Protein AF-A0A0N1EIH9-F1 (afdb_monomer)

Solvent-accessible surface area (backbone atoms only — not comparable to full-atom values): 4664 Å² total; per-residue (Å²): 141,82,83,83,84,80,76,93,68,88,76,66,83,88,58,53,73,68,58,49,53,51,45,46,56,57,30,74,77,44,92,69,56,45,56,37,92,92,40,75,32,59,44,48,68,57,46,52,53,52,44,68,74,42,55,73,71,58,25,52,52,38,50,51,40,42,50,49,54,58,59,58,71,74,106

Nearest PDB structures (foldseek):
  7kwh-assembly1_L  TM=5.622E-01  e=6.769E+00  Vibrio cholerae O1 biovar El Tor str. N16961
  3ga1-assembly1_B  TM=2.007E-01  e=5.578E+00  Homo sapiens

Radius of gyration: 13.48 Å; Cα contacts (8 Å, |Δi|>4): 44; chains: 1; bounding box: 26×47×28 Å

Secondary structure (DSSP, 8-state):
--------S---TTS-HHHHHHHHHHHHT-SSPEEETTEEE-SHHHHHHHHHHS-HHHHHHHHHHHHHHHHHHT-

Structure (mmCIF, N/CA/C/O backbone):
data_AF-A0A0N1EIH9-F1
#
_entry.id   AF-A0A0N1EIH9-F1
#
loop_
_atom_site.group_PDB
_atom_site.id
_atom_site.type_symbol
_atom_site.label_atom_id
_atom_site.label_alt_id
_atom_site.label_comp_id
_atom_site.label_asym_id
_atom_site.label_entity_id
_atom_site.label_seq_id
_atom_site.pdbx_PDB_ins_code
_atom_site.Cartn_x
_atom_site.Cartn_y
_atom_site.Cartn_z
_atom_site.occupancy
_atom_site.B_iso_or_equiv
_atom_site.auth_seq_id
_atom_site.auth_comp_id
_atom_site.auth_asym_id
_atom_site.auth_atom_id
_atom_site.pdbx_PDB_model_num
ATOM 1 N N . MET A 1 1 ? -2.164 36.107 1.034 1.00 42.59 1 MET A N 1
ATOM 2 C CA . MET A 1 1 ? -1.624 34.736 0.967 1.00 42.59 1 MET A CA 1
ATOM 3 C C . MET A 1 1 ? -2.821 33.816 0.959 1.00 42.59 1 MET A C 1
ATOM 5 O O . MET A 1 1 ? -3.377 33.596 2.018 1.00 42.59 1 MET A O 1
ATOM 9 N N . GLU A 1 2 ? -3.252 33.352 -0.204 1.00 43.56 2 GLU A N 1
ATOM 10 C CA . GLU A 1 2 ? -4.287 32.321 -0.295 1.00 43.56 2 GLU A CA 1
ATOM 11 C C . GLU A 1 2 ? -4.006 31.539 -1.571 1.00 43.56 2 GLU A C 1
ATOM 13 O O . GLU A 1 2 ? -4.272 31.997 -2.679 1.00 43.56 2 GLU A O 1
ATOM 18 N N . THR A 1 3 ? -3.336 30.402 -1.410 1.00 44.81 3 THR A N 1
ATOM 19 C CA . THR A 1 3 ? -3.203 29.414 -2.474 1.00 44.81 3 THR A CA 1
ATOM 20 C C . THR A 1 3 ? -4.326 28.419 -2.251 1.00 44.81 3 THR A C 1
ATOM 22 O O . THR A 1 3 ? -4.209 27.502 -1.441 1.00 44.81 3 THR A O 1
ATOM 25 N N . THR A 1 4 ? -5.445 28.647 -2.927 1.00 55.00 4 THR A N 1
ATOM 26 C CA . THR A 1 4 ? -6.544 27.689 -3.009 1.00 55.00 4 THR A CA 1
ATOM 27 C C . THR A 1 4 ? -6.097 26.553 -3.929 1.00 55.00 4 THR A C 1
ATOM 29 O O . THR A 1 4 ? -6.349 26.565 -5.131 1.00 55.00 4 THR A O 1
ATOM 32 N N . GLU A 1 5 ? -5.352 25.590 -3.383 1.00 52.47 5 GLU A N 1
ATOM 33 C CA . GLU A 1 5 ? -5.065 24.316 -4.051 1.00 52.47 5 GLU A CA 1
ATOM 34 C C . GLU A 1 5 ? -6.267 23.384 -3.877 1.00 52.47 5 GLU A C 1
ATOM 36 O O . GLU A 1 5 ? -6.224 22.400 -3.143 1.00 52.47 5 GLU A O 1
ATOM 41 N N . GLU A 1 6 ? -7.367 23.705 -4.553 1.00 55.25 6 GLU A N 1
ATOM 42 C CA . GLU A 1 6 ? -8.431 22.738 -4.793 1.00 55.25 6 GLU A CA 1
ATOM 43 C C . GLU A 1 6 ? -8.173 22.087 -6.154 1.00 55.25 6 GLU A C 1
ATOM 45 O O . GLU A 1 6 ? -8.520 22.618 -7.207 1.00 55.25 6 GLU A O 1
ATOM 50 N N . ASN A 1 7 ?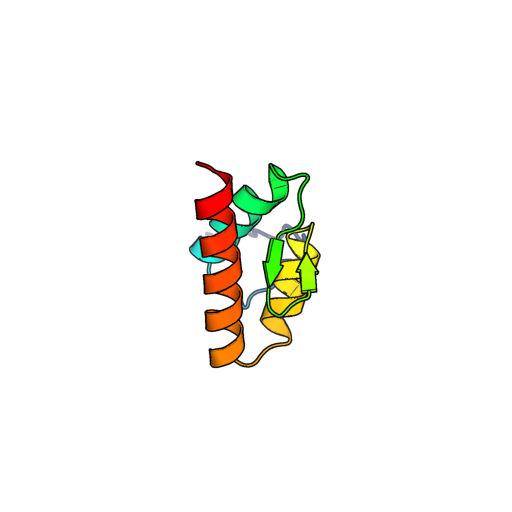 -7.507 20.932 -6.138 1.00 43.56 7 ASN A N 1
ATOM 51 C CA . ASN A 1 7 ? -7.533 20.013 -7.268 1.00 43.56 7 ASN A CA 1
ATOM 52 C C . ASN A 1 7 ? -7.900 18.613 -6.771 1.00 43.56 7 ASN A C 1
ATOM 54 O O . ASN A 1 7 ? -7.067 17.782 -6.408 1.00 43.56 7 ASN A O 1
ATOM 58 N N . THR A 1 8 ? -9.211 18.405 -6.713 1.00 52.06 8 THR A N 1
ATOM 59 C CA . THR A 1 8 ? -9.904 17.151 -6.447 1.00 52.06 8 THR A CA 1
ATOM 60 C C . THR A 1 8 ? -9.446 16.060 -7.411 1.00 52.06 8 THR A C 1
ATOM 62 O O . THR A 1 8 ? -9.783 16.051 -8.592 1.00 52.06 8 THR A O 1
ATOM 65 N N . SER A 1 9 ? -8.698 15.088 -6.896 1.00 42.81 9 SER A N 1
ATOM 66 C CA . SER A 1 9 ? -8.467 13.794 -7.545 1.00 42.81 9 SER A CA 1
ATOM 67 C C . SER A 1 9 ? -8.201 12.738 -6.475 1.00 42.81 9 SER A C 1
ATOM 69 O O . SER A 1 9 ? -7.054 12.384 -6.222 1.00 42.81 9 SER A O 1
ATOM 71 N N . ALA A 1 10 ? -9.270 12.267 -5.818 1.00 48.69 10 ALA A N 1
ATOM 72 C CA . ALA A 1 10 ? -9.247 11.148 -4.864 1.00 48.69 10 ALA A CA 1
ATOM 73 C C . ALA A 1 10 ? -8.056 11.202 -3.883 1.00 48.69 10 ALA A C 1
ATOM 75 O O . ALA A 1 10 ? -7.262 10.265 -3.751 1.00 48.69 10 ALA A O 1
ATOM 76 N N . GLU A 1 11 ? -7.891 12.347 -3.229 1.00 47.88 11 GLU A N 1
ATOM 77 C CA . GLU A 1 11 ? -6.854 12.559 -2.231 1.00 47.88 11 GLU A CA 1
ATOM 78 C C . GLU A 1 11 ? -7.285 11.878 -0.934 1.00 47.88 11 GLU A C 1
ATOM 80 O O . GLU A 1 11 ? -7.898 12.495 -0.075 1.00 47.88 11 GLU A O 1
ATOM 85 N N . ASN A 1 12 ? -6.993 10.585 -0.796 1.00 50.34 12 ASN A N 1
ATOM 86 C CA . ASN A 1 12 ? -7.127 9.896 0.483 1.00 50.34 12 ASN A CA 1
ATOM 87 C C . ASN A 1 12 ? -6.181 10.557 1.512 1.00 50.34 12 ASN A C 1
ATOM 89 O O . ASN A 1 12 ? -4.957 10.395 1.400 1.00 50.34 12 ASN A O 1
ATOM 93 N N . PRO A 1 13 ? -6.699 11.301 2.511 1.00 56.41 13 PRO A N 1
ATOM 94 C CA . PRO A 1 13 ? -5.880 12.151 3.378 1.00 56.41 13 PRO A CA 1
ATOM 95 C C . PRO A 1 13 ? -5.025 11.357 4.376 1.00 56.41 13 PRO A C 1
ATOM 97 O O . PRO A 1 13 ? -4.110 11.912 4.975 1.00 56.41 13 PRO A O 1
ATOM 100 N N . ALA A 1 14 ? -5.271 10.054 4.520 1.00 62.22 14 ALA A N 1
ATOM 101 C CA . ALA A 1 14 ? -4.645 9.206 5.530 1.00 62.22 14 ALA A CA 1
ATOM 102 C C . ALA A 1 14 ? -3.269 8.620 5.141 1.00 62.22 14 ALA A C 1
ATOM 104 O O . ALA A 1 14 ? -2.569 8.099 6.004 1.00 62.22 14 ALA A O 1
ATOM 105 N N . LEU A 1 15 ? -2.828 8.732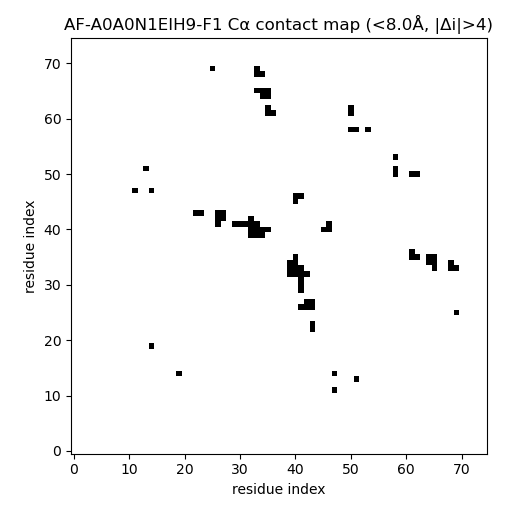 3.880 1.00 66.69 15 LEU A N 1
ATOM 106 C CA . LEU A 1 15 ? -1.459 8.356 3.488 1.00 66.69 15 LEU A CA 1
ATOM 107 C C . LEU A 1 15 ? -0.541 9.581 3.462 1.00 66.69 15 LEU A C 1
ATOM 109 O O . LEU A 1 15 ? -0.841 10.586 2.803 1.00 66.69 15 LEU A O 1
ATOM 113 N N . SER A 1 16 ? 0.621 9.470 4.112 1.00 76.00 16 SER A N 1
ATOM 114 C CA . SER A 1 16 ? 1.629 10.535 4.135 1.00 76.00 16 SER A CA 1
ATOM 115 C C . SER A 1 16 ? 2.149 10.857 2.723 1.00 76.00 16 SER A C 1
ATOM 117 O O . SER A 1 16 ? 2.212 9.992 1.842 1.00 76.00 16 SER A O 1
ATOM 119 N N . ARG A 1 17 ? 2.566 12.112 2.484 1.00 76.12 17 ARG A N 1
ATOM 120 C CA . ARG A 1 17 ? 3.112 12.561 1.183 1.00 76.12 17 ARG A CA 1
ATOM 121 C C . ARG A 1 17 ? 4.235 11.649 0.632 1.00 76.12 17 ARG A C 1
ATOM 123 O O . ARG A 1 17 ? 4.211 11.365 -0.569 1.00 76.12 17 ARG A O 1
ATOM 130 N N . PRO A 1 18 ? 5.199 11.156 1.443 1.00 76.94 18 PRO A N 1
ATOM 131 C CA . PRO A 1 18 ? 6.232 10.234 0.966 1.00 76.94 18 PRO A CA 1
ATOM 132 C C . PRO A 1 18 ? 5.676 8.878 0.514 1.00 76.94 18 PRO A C 1
ATOM 134 O O . PRO A 1 18 ? 6.055 8.405 -0.559 1.00 76.94 18 PRO A O 1
ATOM 137 N N . GLN A 1 19 ? 4.752 8.288 1.283 1.00 77.19 19 GLN A N 1
ATOM 138 C CA . GLN A 1 19 ? 4.104 7.014 0.943 1.00 77.19 19 GLN A CA 1
ATOM 139 C C . GLN A 1 19 ? 3.334 7.140 -0.373 1.00 77.19 19 GLN A C 1
ATOM 141 O O . GLN A 1 19 ? 3.505 6.326 -1.279 1.00 77.19 19 GLN A O 1
ATOM 146 N N . ARG A 1 20 ? 2.569 8.229 -0.527 1.00 81.00 20 ARG A N 1
ATOM 147 C CA . ARG A 1 20 ? 1.795 8.536 -1.739 1.00 81.00 20 ARG A CA 1
ATOM 148 C C . ARG A 1 20 ? 2.676 8.604 -2.989 1.00 81.00 20 ARG A C 1
ATOM 150 O O . ARG A 1 20 ? 2.344 8.014 -4.016 1.00 81.00 20 ARG A O 1
ATOM 157 N N . ARG A 1 21 ? 3.815 9.303 -2.909 1.00 82.50 21 ARG A N 1
ATOM 158 C CA . ARG A 1 21 ? 4.750 9.449 -4.038 1.00 82.50 21 ARG A CA 1
ATOM 159 C C . ARG A 1 21 ? 5.378 8.115 -4.439 1.00 82.50 21 ARG A C 1
ATOM 161 O O . ARG A 1 21 ? 5.496 7.845 -5.633 1.00 82.50 21 ARG A O 1
ATOM 168 N N . LEU A 1 22 ? 5.778 7.298 -3.463 1.00 79.31 22 LEU A N 1
ATOM 169 C CA . LEU A 1 22 ? 6.356 5.982 -3.731 1.00 79.31 22 LEU A CA 1
ATOM 170 C C . LEU A 1 22 ? 5.323 5.056 -4.383 1.00 79.31 22 LEU A C 1
ATOM 172 O O . LEU A 1 22 ? 5.600 4.494 -5.436 1.00 79.31 22 LEU A O 1
ATOM 176 N N . LEU A 1 23 ? 4.122 4.975 -3.811 1.00 80.25 23 LEU A N 1
ATOM 177 C CA . LEU A 1 23 ? 3.024 4.166 -4.335 1.00 80.25 23 LEU A CA 1
ATOM 178 C C . LEU A 1 23 ? 2.642 4.572 -5.769 1.00 80.25 23 LEU A C 1
ATOM 180 O O . LEU A 1 23 ? 2.565 3.713 -6.642 1.00 80.25 23 LEU A O 1
ATOM 184 N N . LYS A 1 24 ? 2.484 5.874 -6.055 1.00 82.69 24 LYS A N 1
ATOM 185 C CA . LYS A 1 24 ? 2.220 6.351 -7.426 1.00 82.69 24 LYS A CA 1
ATOM 186 C C . LYS A 1 24 ? 3.332 5.957 -8.397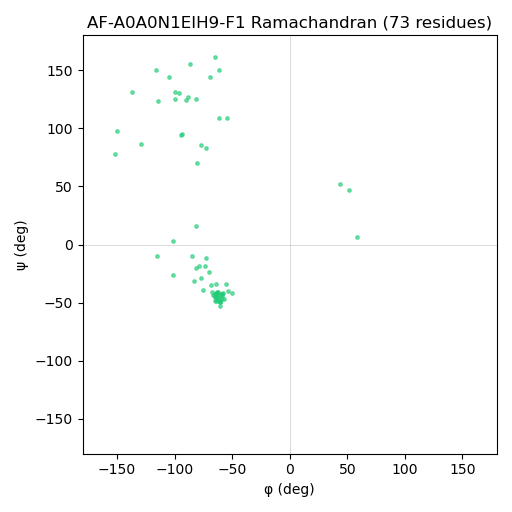 1.00 82.69 24 LYS A C 1
ATOM 188 O O . LYS A 1 24 ? 3.029 5.523 -9.499 1.00 82.69 24 LYS A O 1
ATOM 193 N N . ARG A 1 25 ? 4.607 6.078 -8.007 1.00 82.50 25 ARG A N 1
ATOM 194 C CA . ARG A 1 25 ? 5.733 5.655 -8.859 1.00 82.50 25 ARG A CA 1
ATOM 195 C C . ARG A 1 25 ? 5.676 4.158 -9.150 1.00 82.50 25 ARG A C 1
ATOM 197 O O . ARG A 1 25 ? 5.836 3.776 -10.298 1.00 82.50 25 ARG A O 1
ATOM 204 N N . ILE A 1 26 ? 5.447 3.350 -8.119 1.00 80.56 26 ILE A N 1
ATOM 205 C CA . ILE A 1 26 ? 5.396 1.891 -8.216 1.00 80.56 26 ILE A CA 1
ATOM 206 C C . ILE A 1 26 ? 4.282 1.439 -9.164 1.00 80.56 26 ILE A C 1
ATOM 208 O O . ILE A 1 26 ? 4.544 0.620 -10.036 1.00 80.56 26 ILE A O 1
ATOM 212 N N . TYR A 1 27 ? 3.067 1.970 -9.001 1.00 80.50 27 TYR A N 1
ATOM 213 C CA . TYR A 1 27 ? 1.899 1.527 -9.765 1.00 80.50 27 TYR A CA 1
ATOM 214 C C . TYR A 1 27 ? 1.782 2.176 -11.150 1.00 80.50 27 TYR A C 1
ATOM 216 O O . TYR A 1 27 ? 1.308 1.527 -12.072 1.00 80.50 27 TYR A O 1
ATOM 224 N N . ASN A 1 28 ? 2.239 3.420 -11.347 1.00 79.88 28 ASN A N 1
ATOM 225 C CA . ASN A 1 28 ? 2.139 4.078 -12.660 1.00 79.88 28 ASN A CA 1
ATOM 226 C C . ASN A 1 28 ? 3.070 3.471 -13.719 1.00 79.88 28 ASN A C 1
ATOM 228 O O . ASN A 1 28 ? 2.814 3.637 -14.907 1.00 79.88 28 ASN A O 1
ATOM 232 N N . SER A 1 29 ? 4.162 2.818 -13.315 1.00 74.12 29 SER A N 1
ATOM 233 C CA . SER A 1 29 ? 5.101 2.175 -14.242 1.00 74.12 29 SER A CA 1
ATOM 234 C C . SER A 1 29 ? 4.919 0.660 -14.338 1.00 74.12 29 SER A C 1
ATOM 236 O O . SER A 1 29 ? 5.723 0.008 -14.999 1.00 74.12 29 SER A O 1
ATOM 238 N N . ARG A 1 30 ? 3.927 0.081 -13.649 1.00 73.50 30 ARG A N 1
ATOM 239 C CA . ARG A 1 30 ? 3.756 -1.374 -13.553 1.00 73.50 30 ARG A CA 1
ATOM 240 C C . ARG A 1 30 ? 2.620 -1.886 -14.421 1.00 73.50 30 ARG A C 1
ATOM 242 O O . ARG A 1 30 ? 1.562 -1.275 -14.517 1.00 73.50 30 ARG A O 1
ATOM 249 N N . THR A 1 31 ? 2.843 -3.078 -14.963 1.00 72.62 31 THR A N 1
ATOM 250 C CA . THR A 1 31 ? 1.821 -3.932 -15.583 1.00 72.62 31 THR A CA 1
ATOM 251 C C . THR A 1 31 ? 1.607 -5.242 -14.817 1.00 72.62 31 THR A C 1
ATOM 253 O O . THR A 1 31 ? 0.649 -5.956 -15.098 1.00 72.62 31 THR A O 1
ATOM 256 N N . VAL A 1 32 ? 2.466 -5.546 -13.836 1.00 80.25 32 VAL A N 1
ATOM 257 C CA . VAL A 1 32 ? 2.364 -6.720 -12.959 1.00 80.25 32 VAL A CA 1
ATOM 258 C C . VAL A 1 32 ? 1.743 -6.299 -11.624 1.00 80.25 32 VAL A C 1
ATOM 260 O O . VAL A 1 32 ? 2.193 -5.305 -11.044 1.00 80.25 32 VAL A O 1
ATOM 263 N N . PRO A 1 33 ? 0.720 -7.014 -11.121 1.00 83.62 33 PRO A N 1
ATOM 264 C CA . PRO A 1 33 ? 0.104 -6.689 -9.845 1.00 83.62 33 PRO A CA 1
ATOM 265 C C . PRO A 1 33 ? 1.050 -6.976 -8.674 1.00 83.62 33 PRO A C 1
ATOM 267 O O . PRO A 1 33 ? 1.802 -7.948 -8.671 1.00 83.62 33 PRO A O 1
ATOM 270 N N . ILE A 1 34 ? 0.985 -6.129 -7.653 1.00 83.06 34 ILE A N 1
ATOM 271 C CA . ILE A 1 34 ? 1.675 -6.312 -6.380 1.00 83.06 34 ILE A CA 1
ATOM 272 C C . ILE A 1 34 ? 0.756 -7.070 -5.444 1.00 83.06 34 ILE A C 1
ATOM 274 O O . ILE A 1 34 ? -0.358 -6.624 -5.182 1.00 83.06 34 ILE A O 1
ATOM 278 N N . VAL A 1 35 ? 1.237 -8.190 -4.919 1.00 84.00 35 VAL A N 1
ATOM 279 C CA . VAL A 1 35 ? 0.479 -8.986 -3.957 1.00 84.00 35 VAL A CA 1
ATOM 280 C C . VAL A 1 35 ? 0.769 -8.486 -2.545 1.00 84.00 35 VAL A C 1
ATOM 282 O O . VAL A 1 35 ? 1.931 -8.378 -2.150 1.00 84.00 35 VAL A O 1
ATOM 285 N N . ALA A 1 36 ? -0.284 -8.173 -1.797 1.00 84.31 36 ALA A N 1
ATOM 286 C CA . ALA A 1 36 ? -0.216 -7.911 -0.364 1.00 84.31 36 ALA A CA 1
ATOM 287 C C . ALA A 1 36 ? -1.388 -8.615 0.318 1.00 84.31 36 ALA A C 1
ATOM 289 O O . ALA A 1 36 ? -2.518 -8.479 -0.141 1.00 84.31 36 ALA A O 1
ATOM 290 N N . ASP A 1 37 ? -1.113 -9.357 1.391 1.00 81.06 37 ASP A N 1
ATOM 291 C CA . ASP A 1 37 ? -2.121 -10.179 2.085 1.00 81.06 37 ASP A CA 1
ATOM 292 C C . ASP A 1 37 ? -2.907 -11.104 1.126 1.00 81.06 37 ASP A C 1
ATOM 294 O O . ASP A 1 37 ? -4.133 -11.113 1.096 1.00 81.06 37 ASP A O 1
ATOM 298 N N . ASP A 1 38 ? -2.179 -11.797 0.239 1.00 81.44 38 ASP A N 1
ATOM 299 C CA . ASP A 1 38 ? -2.699 -12.658 -0.841 1.00 81.44 38 ASP A CA 1
ATOM 300 C C . ASP A 1 38 ? -3.630 -11.979 -1.868 1.00 81.44 38 ASP A C 1
ATOM 302 O O . ASP A 1 38 ? -4.135 -12.624 -2.791 1.00 81.44 38 ASP A O 1
ATOM 306 N N . LEU A 1 39 ? -3.798 -10.658 -1.786 1.00 84.31 39 LEU A N 1
ATOM 307 C CA . LEU A 1 39 ? -4.600 -9.875 -2.717 1.00 84.31 39 LEU A CA 1
ATOM 308 C C . LEU A 1 39 ? -3.708 -9.187 -3.764 1.00 84.31 39 LEU A C 1
ATOM 310 O O . LEU A 1 39 ? -2.785 -8.451 -3.400 1.00 84.31 39 LEU A O 1
ATOM 314 N N . PRO A 1 40 ? -3.960 -9.391 -5.072 1.00 85.94 40 PRO A N 1
ATOM 315 C CA . PRO A 1 40 ? -3.233 -8.706 -6.131 1.00 85.94 40 PRO A CA 1
ATOM 316 C C . PRO A 1 40 ? -3.791 -7.297 -6.357 1.00 85.94 40 PRO A C 1
ATOM 318 O O . PRO A 1 40 ? -4.967 -7.114 -6.666 1.00 85.94 40 PRO A O 1
ATOM 321 N N . PHE A 1 41 ? -2.920 -6.295 -6.288 1.00 86.50 41 PHE A N 1
ATOM 322 C CA . PHE A 1 41 ? -3.245 -4.902 -6.578 1.00 86.50 41 PHE A CA 1
ATOM 323 C C . PHE A 1 41 ? -2.493 -4.443 -7.818 1.00 86.50 41 PHE A C 1
ATOM 325 O O . PHE A 1 41 ? -1.267 -4.507 -7.859 1.00 86.50 41 PHE A O 1
ATOM 332 N N . LEU A 1 42 ? -3.207 -3.957 -8.833 1.00 82.31 42 LEU A N 1
ATOM 333 C CA . LEU A 1 42 ? -2.579 -3.442 -10.053 1.00 82.31 42 LEU A CA 1
ATOM 334 C C . LEU A 1 42 ? -2.525 -1.915 -10.067 1.00 82.31 42 LEU A C 1
ATOM 336 O O . LEU A 1 42 ? -1.645 -1.328 -10.695 1.00 82.31 42 LEU A O 1
ATOM 340 N N . THR A 1 43 ? -3.445 -1.258 -9.359 1.00 83.88 43 THR A N 1
ATOM 341 C CA . THR A 1 43 ? -3.537 0.200 -9.358 1.00 83.88 43 THR A CA 1
ATOM 342 C C . THR A 1 43 ? -3.267 0.806 -7.987 1.00 83.88 43 THR A C 1
ATOM 344 O O . THR A 1 43 ? -3.612 0.262 -6.936 1.00 83.88 43 THR A O 1
ATOM 347 N N . TYR A 1 44 ? -2.728 2.029 -8.006 1.00 81.56 44 TYR A N 1
ATOM 348 C CA . TYR A 1 44 ? -2.580 2.852 -6.806 1.00 81.56 44 TYR A CA 1
ATOM 349 C C . TYR A 1 44 ? -3.905 3.015 -6.055 1.00 81.56 44 TYR A C 1
ATOM 351 O O . TYR A 1 44 ? -3.928 2.994 -4.825 1.00 81.56 44 TYR A O 1
ATOM 359 N N . ARG A 1 45 ? -5.009 3.193 -6.790 1.00 82.75 45 ARG A N 1
ATOM 360 C CA . ARG A 1 45 ? -6.317 3.457 -6.190 1.00 82.75 45 ARG A CA 1
ATOM 361 C C . ARG A 1 45 ? -6.777 2.265 -5.356 1.00 82.75 45 ARG A C 1
ATOM 363 O O . ARG A 1 45 ? -7.147 2.470 -4.205 1.00 82.75 45 ARG A O 1
ATOM 370 N N . GLU A 1 46 ? -6.681 1.055 -5.902 1.00 84.88 46 GLU A N 1
ATOM 371 C CA . GLU A 1 46 ? -7.042 -0.187 -5.206 1.00 84.88 46 GLU A CA 1
ATOM 372 C C . GLU A 1 46 ? -6.150 -0.426 -3.989 1.00 84.88 46 GLU A C 1
ATOM 374 O O . GLU A 1 46 ? -6.660 -0.612 -2.887 1.00 84.88 46 GLU A O 1
ATOM 379 N N . ALA A 1 47 ? -4.830 -0.307 -4.155 1.00 85.56 47 ALA A N 1
ATOM 380 C CA . ALA A 1 47 ? -3.887 -0.477 -3.054 1.00 85.56 47 ALA A CA 1
ATOM 381 C C . ALA A 1 47 ? -4.117 0.544 -1.930 1.00 85.56 47 ALA A C 1
ATOM 383 O O . ALA A 1 47 ? -4.103 0.197 -0.753 1.00 85.56 47 ALA A O 1
ATOM 384 N N . SER A 1 48 ? -4.364 1.813 -2.276 1.00 83.69 48 SER A N 1
ATOM 385 C CA . SER A 1 48 ? -4.633 2.857 -1.283 1.00 83.69 48 SER A CA 1
ATOM 386 C C . SER A 1 48 ? -5.957 2.637 -0.552 1.00 83.69 48 SER A C 1
ATOM 388 O O . SER A 1 48 ? -5.999 2.802 0.661 1.00 83.69 48 SER A O 1
ATOM 390 N N . ALA A 1 49 ? -7.018 2.225 -1.252 1.00 86.06 49 ALA A N 1
ATOM 391 C CA . ALA A 1 49 ? -8.302 1.920 -0.630 1.00 86.06 49 ALA A CA 1
ATOM 392 C C . ALA A 1 49 ? -8.186 0.724 0.326 1.00 86.06 49 ALA A C 1
ATOM 394 O O . ALA A 1 49 ? -8.702 0.781 1.440 1.00 86.06 49 ALA A O 1
ATOM 395 N N . TYR A 1 50 ? -7.442 -0.311 -0.075 1.00 86.31 50 TYR A N 1
ATOM 396 C CA . TYR A 1 50 ? -7.162 -1.469 0.766 1.00 86.31 50 TYR A CA 1
ATOM 397 C C . TYR A 1 50 ? -6.415 -1.080 2.045 1.00 86.31 50 TYR A C 1
ATOM 399 O O . TYR A 1 50 ? -6.898 -1.341 3.143 1.00 86.31 50 TYR A O 1
ATOM 407 N N . LEU A 1 51 ? -5.295 -0.361 1.921 1.00 84.56 51 LEU A N 1
ATO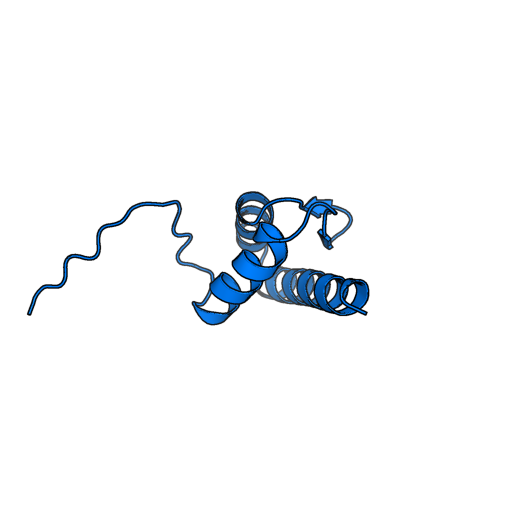M 408 C CA . LEU A 1 51 ? -4.497 0.085 3.068 1.00 84.56 51 LEU A CA 1
ATOM 409 C C . LEU A 1 51 ? -5.321 0.883 4.090 1.00 84.56 51 LEU A C 1
ATOM 411 O O . LEU A 1 51 ? -5.075 0.793 5.289 1.00 84.56 51 LEU A O 1
ATOM 415 N N . LEU A 1 52 ? -6.305 1.653 3.634 1.00 83.69 52 LEU A N 1
ATOM 416 C CA . LEU A 1 52 ? -7.156 2.476 4.496 1.00 83.69 52 LEU A CA 1
ATOM 417 C C . LEU A 1 52 ? -8.298 1.712 5.154 1.00 83.69 52 LEU A C 1
ATOM 419 O O . LEU A 1 52 ? -8.814 2.167 6.170 1.00 83.69 52 LEU A O 1
ATOM 423 N N . SER A 1 53 ? -8.668 0.558 4.604 1.00 86.06 53 SER A N 1
ATOM 424 C CA . SER A 1 53 ? -9.607 -0.362 5.248 1.00 86.06 53 SER A CA 1
ATOM 425 C C . SER A 1 53 ? -8.982 -1.115 6.430 1.00 86.06 53 SER A C 1
ATOM 427 O O . SER A 1 53 ? -9.705 -1.626 7.282 1.00 86.06 53 SER A O 1
ATOM 429 N N . LEU A 1 54 ? -7.647 -1.156 6.501 1.00 84.75 54 LEU A N 1
ATOM 430 C CA . LEU A 1 54 ? -6.894 -1.860 7.534 1.00 84.75 54 LEU A CA 1
ATOM 431 C C . LEU A 1 54 ? -6.658 -1.000 8.782 1.00 84.75 54 LEU A C 1
ATOM 433 O O . LEU A 1 54 ? -6.580 0.231 8.714 1.00 84.75 54 LEU A O 1
ATOM 437 N N . THR A 1 55 ? -6.463 -1.675 9.917 1.00 86.88 55 THR A N 1
ATOM 438 C CA . THR A 1 55 ? -5.919 -1.077 11.146 1.00 86.88 55 THR A CA 1
ATOM 439 C C . THR A 1 55 ? -4.471 -0.632 10.935 1.00 86.88 55 THR A C 1
ATOM 441 O O . THR A 1 55 ? -3.815 -1.081 9.996 1.00 86.88 55 THR A O 1
ATOM 444 N N . ASP A 1 56 ? -3.956 0.258 11.786 1.00 80.75 56 ASP A N 1
ATOM 445 C CA . ASP A 1 56 ? -2.632 0.863 11.574 1.00 80.75 56 ASP A CA 1
ATOM 446 C C . ASP A 1 56 ? -1.500 -0.182 11.505 1.00 80.75 56 ASP A C 1
ATOM 448 O O . ASP A 1 56 ? -0.694 -0.133 10.575 1.00 80.75 56 ASP A O 1
ATOM 452 N N . ASP A 1 57 ? -1.509 -1.195 12.378 1.00 83.25 57 ASP A N 1
ATOM 453 C CA . ASP A 1 57 ? -0.516 -2.282 12.357 1.00 83.25 57 ASP A CA 1
ATOM 454 C C . ASP A 1 57 ? -0.579 -3.105 11.056 1.00 83.25 57 ASP A C 1
ATOM 456 O O . ASP A 1 57 ? 0.441 -3.382 10.417 1.00 83.25 57 ASP A O 1
ATOM 460 N N . ALA A 1 58 ? -1.790 -3.467 10.617 1.00 84.06 58 ALA A N 1
ATOM 461 C CA . ALA A 1 58 ? -1.995 -4.229 9.386 1.00 84.06 58 ALA A CA 1
ATOM 462 C C . ALA A 1 58 ? -1.646 -3.397 8.140 1.00 84.06 58 ALA A C 1
ATOM 464 O O . ALA A 1 58 ? -1.090 -3.914 7.168 1.00 84.06 58 ALA A O 1
ATOM 465 N N . ARG A 1 59 ? -1.911 -2.088 8.180 1.00 85.44 59 ARG A N 1
ATOM 466 C CA . ARG A 1 59 ? -1.561 -1.138 7.122 1.00 85.44 59 ARG A CA 1
ATOM 467 C C . ARG A 1 59 ? -0.052 -1.027 6.949 1.00 85.44 59 ARG A C 1
ATOM 469 O O . ARG A 1 59 ? 0.421 -1.042 5.812 1.00 85.44 59 ARG A O 1
ATOM 476 N N . GLU A 1 60 ? 0.706 -0.918 8.039 1.00 85.88 60 GLU A N 1
ATOM 477 C CA . GLU A 1 60 ? 2.169 -0.882 7.960 1.00 85.88 60 GLU A CA 1
ATOM 478 C C . GLU A 1 60 ? 2.742 -2.190 7.407 1.00 85.88 60 GLU A C 1
ATOM 480 O O . GLU A 1 60 ? 3.596 -2.151 6.514 1.00 85.88 60 GLU A O 1
ATOM 485 N N . ALA A 1 61 ? 2.229 -3.340 7.856 1.00 87.12 61 ALA A N 1
ATOM 486 C CA . ALA A 1 61 ? 2.644 -4.649 7.359 1.00 87.12 61 ALA A CA 1
ATOM 487 C C . ALA A 1 61 ? 2.375 -4.808 5.850 1.00 87.12 61 ALA A C 1
ATOM 489 O O . ALA A 1 61 ? 3.284 -5.154 5.088 1.00 87.12 61 ALA A O 1
ATOM 490 N N . ALA A 1 62 ? 1.162 -4.481 5.393 1.00 87.06 62 ALA A N 1
ATOM 491 C CA . ALA A 1 62 ? 0.796 -4.529 3.979 1.00 87.06 62 ALA A CA 1
ATOM 492 C C . ALA A 1 62 ? 1.635 -3.550 3.139 1.00 87.06 62 ALA A C 1
ATOM 494 O O . ALA A 1 62 ? 2.122 -3.899 2.062 1.00 87.06 62 ALA A O 1
ATOM 495 N N . TYR A 1 63 ? 1.886 -2.338 3.643 1.00 85.12 63 TYR A N 1
ATOM 496 C CA . TYR 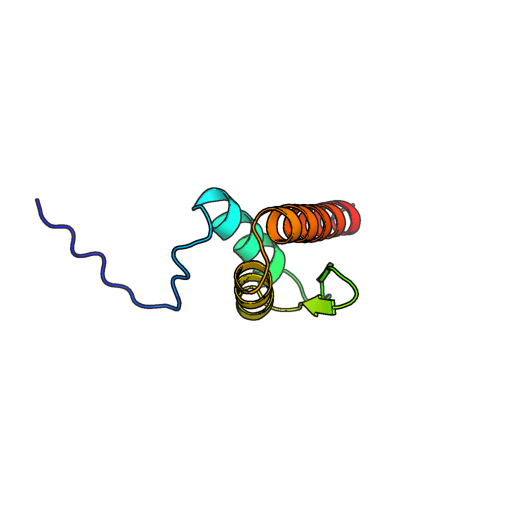A 1 63 ? 2.750 -1.369 2.969 1.00 85.12 63 TYR A CA 1
ATOM 497 C C . TYR A 1 63 ? 4.198 -1.872 2.837 1.00 85.12 63 TYR A C 1
ATOM 499 O O . TYR A 1 63 ? 4.823 -1.696 1.78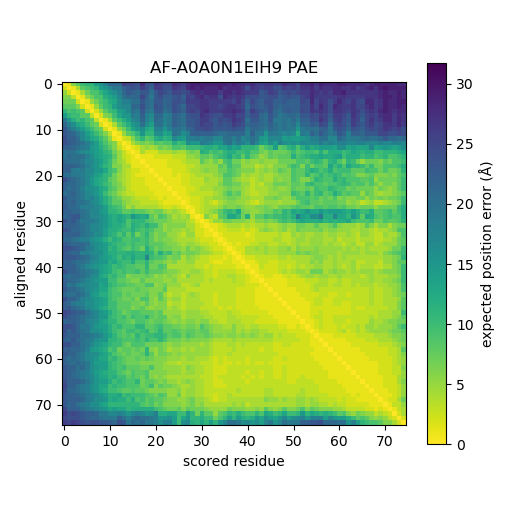5 1.00 85.12 63 TYR A O 1
ATOM 507 N N . ALA A 1 64 ? 4.736 -2.523 3.872 1.00 87.88 64 ALA A N 1
ATOM 508 C CA . ALA A 1 64 ? 6.066 -3.121 3.833 1.00 87.88 64 ALA A CA 1
ATOM 509 C C . ALA A 1 64 ? 6.156 -4.251 2.794 1.00 87.88 64 ALA A C 1
ATOM 511 O O . ALA A 1 64 ? 7.125 -4.283 2.031 1.00 87.88 64 ALA A O 1
ATOM 512 N N . GLN A 1 65 ? 5.134 -5.110 2.698 1.00 87.88 65 GLN A N 1
ATOM 513 C CA . GLN A 1 65 ? 5.046 -6.148 1.663 1.00 87.88 65 GLN A CA 1
ATOM 514 C C . GLN A 1 65 ? 5.027 -5.537 0.257 1.00 87.88 65 GLN A C 1
ATOM 516 O O . GLN A 1 65 ? 5.854 -5.902 -0.580 1.00 87.88 65 GLN A O 1
ATOM 521 N N . MET A 1 66 ? 4.166 -4.538 0.017 1.00 86.94 66 MET A N 1
ATOM 522 C CA . MET A 1 66 ? 4.087 -3.854 -1.280 1.00 86.94 66 MET A CA 1
ATOM 523 C C . MET A 1 66 ? 5.429 -3.227 -1.681 1.00 86.94 66 MET A C 1
ATOM 525 O O . MET A 1 66 ? 5.857 -3.314 -2.834 1.00 86.94 66 MET A O 1
ATOM 529 N N . LYS A 1 67 ? 6.126 -2.612 -0.719 1.00 85.06 67 LYS A N 1
ATOM 530 C CA . LYS A 1 67 ? 7.456 -2.031 -0.929 1.00 85.06 67 LYS A CA 1
ATOM 531 C C . LYS A 1 67 ? 8.513 -3.101 -1.225 1.00 85.06 67 LYS A C 1
ATOM 533 O O . LYS A 1 67 ? 9.342 -2.889 -2.107 1.00 85.06 67 LYS A O 1
ATOM 538 N N . ALA A 1 68 ? 8.506 -4.218 -0.499 1.00 86.31 68 ALA A N 1
ATOM 539 C CA . ALA A 1 68 ? 9.456 -5.312 -0.687 1.00 86.31 68 ALA A CA 1
ATOM 540 C C . ALA A 1 68 ? 9.284 -5.974 -2.059 1.00 86.31 68 ALA A C 1
ATOM 542 O O . ALA A 1 68 ? 10.267 -6.151 -2.774 1.00 86.31 68 ALA A O 1
ATOM 543 N N . PHE A 1 69 ? 8.040 -6.241 -2.461 1.00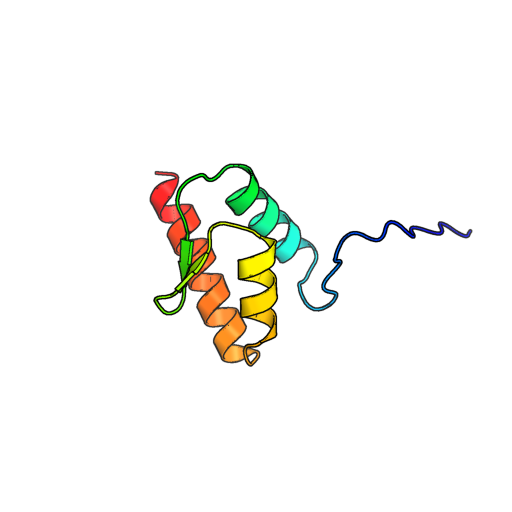 84.25 69 PHE A N 1
ATOM 544 C CA . PHE A 1 69 ? 7.717 -6.763 -3.787 1.00 84.25 69 PHE A CA 1
ATOM 545 C C . PHE A 1 69 ? 8.210 -5.813 -4.886 1.00 84.25 69 PHE A C 1
ATOM 547 O O . PHE A 1 69 ? 8.872 -6.234 -5.835 1.00 84.25 69 PHE A O 1
ATOM 554 N N . ALA A 1 70 ? 7.986 -4.506 -4.707 1.00 80.50 70 ALA A N 1
ATOM 555 C CA . ALA A 1 70 ? 8.470 -3.498 -5.640 1.00 80.50 70 ALA A CA 1
ATOM 556 C C . ALA A 1 70 ? 9.996 -3.405 -5.741 1.00 80.50 70 ALA A C 1
ATOM 558 O O . ALA A 1 70 ? 10.513 -3.125 -6.820 1.00 80.50 70 ALA A O 1
ATOM 559 N N . ALA A 1 71 ? 10.713 -3.639 -4.642 1.00 81.94 71 ALA A N 1
ATOM 560 C CA . ALA A 1 71 ? 12.171 -3.673 -4.632 1.00 81.94 71 ALA A CA 1
ATOM 561 C C . ALA A 1 71 ? 12.749 -4.983 -5.200 1.00 81.94 71 ALA A C 1
ATOM 563 O O . ALA A 1 71 ? 13.861 -4.975 -5.723 1.00 81.94 71 ALA A O 1
ATOM 564 N N . ALA A 1 72 ? 12.024 -6.098 -5.081 1.00 79.88 72 ALA A N 1
ATOM 565 C CA . ALA A 1 72 ? 12.449 -7.403 -5.580 1.00 79.88 72 ALA A CA 1
ATOM 566 C C . ALA A 1 72 ? 12.318 -7.521 -7.104 1.00 79.88 72 ALA A C 1
ATOM 568 O O . ALA A 1 72 ? 13.203 -8.083 -7.735 1.00 79.88 72 ALA A O 1
ATOM 569 N N . GLU A 1 73 ? 11.254 -6.968 -7.693 1.00 69.56 73 GLU A N 1
ATOM 570 C CA . GLU A 1 73 ? 11.023 -7.043 -9.145 1.00 69.56 73 GLU A CA 1
ATOM 571 C C . GLU A 1 73 ? 11.870 -6.038 -9.948 1.00 69.56 73 GLU A C 1
ATOM 573 O O . GLU A 1 73 ? 12.050 -6.190 -11.149 1.00 69.56 73 GLU A O 1
ATOM 578 N N . GLY A 1 74 ? 12.401 -4.997 -9.300 1.00 60.59 74 GLY A N 1
ATOM 579 C CA . GLY A 1 74 ? 13.298 -4.020 -9.928 1.00 60.59 74 GLY A CA 1
ATOM 580 C C . GLY A 1 74 ? 14.760 -4.472 -10.030 1.00 60.59 74 GLY A C 1
ATOM 581 O O . GLY A 1 74 ? 15.625 -3.607 -10.184 1.00 60.59 74 GLY A O 1
ATOM 582 N N . ARG A 1 75 ? 15.042 -5.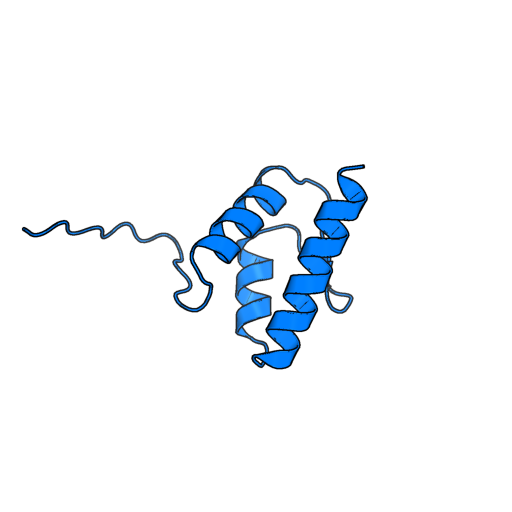770 -9.860 1.00 47.72 75 ARG A N 1
ATOM 583 C CA . ARG A 1 75 ? 16.387 -6.354 -9.838 1.00 47.72 75 ARG A CA 1
ATOM 584 C C . ARG A 1 75 ? 16.630 -7.281 -11.021 1.00 47.72 75 ARG A C 1
ATOM 586 O O . ARG A 1 75 ? 15.687 -8.006 -11.394 1.00 47.72 75 ARG A O 1
#

Sequence (75 aa):
METTEENTSAENPALSRPQRRLLKRIYNSRTVPIVADDLPFLTYREASAYLLSLTDDAREAAYAQMKAFAAAEGR

pLDDT: mean 75.4, std 13.9, range [42.59, 87.88]

Foldseek 3Di:
DDDPPPDDDPCPVPDDPVLLVVLCVLQVPDPFFQAFPNDTHNHSVVLVVVLVVDDPVSSVRRSVSSVVSSVVVVD

Mean predicted aligned error: 9.75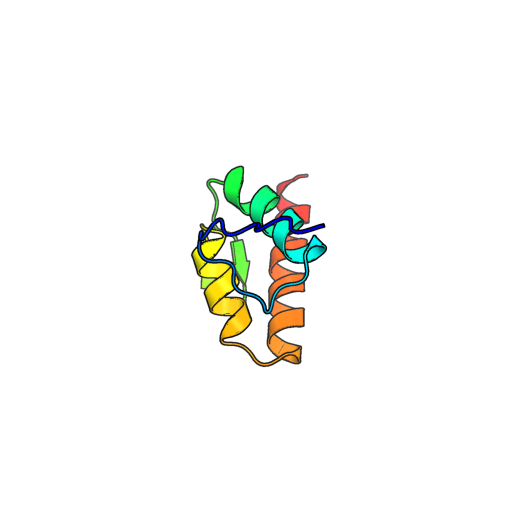 Å